Protein AF-A0A820EQ11-F1 (afdb_monomer)

Structure (mmCIF, N/CA/C/O backbone):
data_AF-A0A820EQ11-F1
#
_entry.id   AF-A0A820EQ11-F1
#
loop_
_atom_site.group_PDB
_atom_site.id
_atom_site.type_symbol
_atom_site.label_atom_id
_atom_site.label_alt_id
_atom_site.label_comp_id
_atom_site.label_asym_id
_atom_site.label_entity_id
_atom_site.label_seq_id
_atom_site.pdbx_PDB_ins_code
_atom_site.Cartn_x
_atom_site.Cartn_y
_atom_site.Cartn_z
_atom_site.occupancy
_atom_site.B_iso_or_equiv
_atom_site.auth_seq_id
_atom_site.auth_comp_id
_atom_site.auth_asym_id
_atom_site.auth_atom_id
_atom_site.pdbx_PDB_model_num
ATOM 1 N N . MET A 1 1 ? -10.602 -9.225 9.767 1.00 92.38 1 MET A N 1
ATOM 2 C CA . MET A 1 1 ? -10.828 -9.864 8.454 1.00 92.38 1 MET A CA 1
ATOM 3 C C . MET A 1 1 ? -9.727 -9.428 7.514 1.00 92.38 1 MET A C 1
ATOM 5 O O . MET A 1 1 ? -9.417 -8.243 7.499 1.00 92.38 1 MET A O 1
ATOM 9 N N . LYS A 1 2 ? -9.113 -10.368 6.789 1.00 96.00 2 LYS A N 1
ATOM 10 C CA . LYS A 1 2 ? -8.094 -10.039 5.788 1.00 96.00 2 LYS A CA 1
ATOM 11 C C . LYS A 1 2 ? -8.772 -9.541 4.510 1.00 96.00 2 LYS A C 1
ATOM 13 O O . LYS A 1 2 ? -9.774 -10.120 4.098 1.00 96.00 2 LYS A O 1
ATOM 18 N N . VAL A 1 3 ? -8.225 -8.489 3.910 1.00 94.62 3 VAL A N 1
ATOM 19 C CA . VAL A 1 3 ? -8.659 -7.938 2.623 1.00 94.62 3 VAL A CA 1
ATOM 20 C C . VAL A 1 3 ? -7.496 -8.079 1.651 1.00 94.62 3 VAL A C 1
ATOM 22 O O . VAL A 1 3 ? -6.400 -7.607 1.934 1.00 94.62 3 VAL A O 1
ATOM 25 N N . ILE A 1 4 ? -7.727 -8.752 0.526 1.00 96.94 4 ILE A N 1
ATOM 26 C CA . ILE A 1 4 ? -6.750 -8.883 -0.558 1.00 96.94 4 ILE A CA 1
ATOM 27 C C . ILE A 1 4 ? -7.415 -8.582 -1.895 1.00 96.94 4 ILE A C 1
ATOM 29 O O . ILE A 1 4 ? -8.596 -8.874 -2.085 1.00 96.94 4 ILE A O 1
ATOM 33 N N . GLY A 1 5 ? -6.661 -8.017 -2.830 1.00 96.06 5 GLY A N 1
ATOM 34 C CA . GLY A 1 5 ? -7.166 -7.727 -4.166 1.00 96.06 5 GLY A CA 1
ATOM 35 C C . GLY A 1 5 ? -6.059 -7.488 -5.181 1.00 96.06 5 GLY A C 1
ATOM 36 O O . GLY A 1 5 ? -4.935 -7.154 -4.824 1.00 96.06 5 GLY A O 1
ATOM 37 N N . CYS A 1 6 ? -6.401 -7.652 -6.456 1.00 96.50 6 CYS A N 1
ATOM 38 C CA . CYS A 1 6 ? -5.566 -7.283 -7.594 1.00 96.50 6 CYS A CA 1
ATOM 39 C C . CYS A 1 6 ? -6.454 -6.619 -8.653 1.00 96.50 6 CYS A C 1
ATOM 41 O O . CYS A 1 6 ? -7.524 -7.144 -9.001 1.00 96.50 6 CYS A O 1
ATOM 43 N N . ARG A 1 7 ? -6.055 -5.428 -9.097 1.00 95.56 7 ARG A N 1
ATOM 44 C CA . ARG A 1 7 ? -6.808 -4.573 -10.022 1.00 95.56 7 ARG A CA 1
ATOM 45 C C . ARG A 1 7 ? -5.845 -3.711 -10.841 1.00 95.56 7 ARG A C 1
ATOM 47 O O . ARG A 1 7 ? -4.648 -3.673 -10.574 1.00 95.56 7 ARG A O 1
ATOM 54 N N . THR A 1 8 ? -6.399 -3.027 -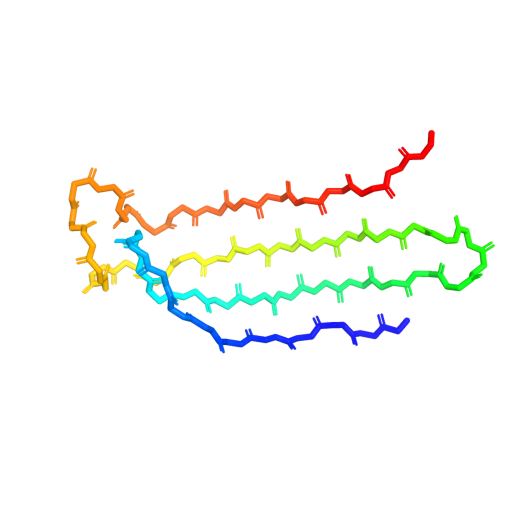11.831 1.00 94.88 8 THR A N 1
ATOM 55 C CA . THR A 1 8 ? -5.686 -2.094 -12.703 1.00 94.88 8 THR A CA 1
ATOM 56 C C . THR A 1 8 ? -6.494 -0.806 -12.789 1.00 94.88 8 THR A C 1
ATOM 58 O O . THR A 1 8 ? -7.725 -0.863 -12.828 1.00 94.88 8 THR A O 1
ATOM 61 N N . ASP A 1 9 ? -5.808 0.328 -12.800 1.00 92.31 9 ASP A N 1
ATOM 62 C CA . ASP A 1 9 ? -6.361 1.652 -13.088 1.00 92.31 9 ASP A CA 1
ATOM 63 C C . ASP A 1 9 ? -5.489 2.394 -14.119 1.00 92.31 9 ASP A C 1
ATOM 65 O O . ASP A 1 9 ? -4.674 1.782 -14.814 1.00 92.31 9 ASP A O 1
ATOM 69 N N . ASP A 1 10 ? -5.715 3.698 -14.256 1.00 88.19 10 ASP A N 1
ATOM 70 C CA . ASP A 1 10 ? -4.980 4.614 -15.128 1.00 88.19 10 ASP A CA 1
ATOM 71 C C . ASP A 1 10 ? -3.489 4.723 -14.775 1.00 88.19 10 ASP A C 1
ATOM 73 O O . ASP A 1 10 ? -2.649 4.796 -15.676 1.00 88.19 10 ASP A O 1
ATOM 77 N N . VAL A 1 11 ? -3.147 4.644 -13.486 1.00 92.38 11 VAL A N 1
ATOM 78 C CA . VAL A 1 11 ? -1.755 4.608 -13.024 1.00 92.38 11 VAL A CA 1
ATOM 79 C C . VAL A 1 11 ? -1.125 3.258 -13.367 1.00 92.38 11 VAL A C 1
ATOM 81 O O . VAL A 1 11 ? -0.049 3.217 -13.962 1.00 92.38 11 VAL A O 1
ATOM 84 N N . GLY A 1 12 ? -1.783 2.139 -13.055 1.00 94.88 12 GLY A N 1
ATOM 85 C CA . GLY A 1 12 ? -1.339 0.814 -13.486 1.00 94.88 12 GLY A CA 1
ATOM 86 C C . GLY A 1 12 ? -1.921 -0.351 -12.697 1.00 94.88 12 GLY A C 1
ATOM 87 O O . GLY A 1 12 ? -2.938 -0.247 -12.018 1.00 94.88 12 GLY A O 1
ATOM 88 N N . THR A 1 13 ? -1.280 -1.512 -12.806 1.00 96.50 13 THR A N 1
ATOM 89 C CA . THR A 1 13 ? -1.664 -2.711 -12.055 1.00 96.50 13 THR A CA 1
ATOM 90 C C . THR A 1 13 ? -1.178 -2.595 -10.619 1.00 96.50 13 THR A C 1
ATOM 92 O O . THR A 1 13 ? -0.029 -2.230 -10.363 1.00 96.50 13 THR A O 1
ATOM 95 N N . PHE A 1 14 ? -2.042 -2.948 -9.674 1.00 96.56 14 PHE A N 1
ATOM 96 C CA . PHE A 1 14 ? -1.742 -2.904 -8.254 1.00 96.56 14 PHE A CA 1
ATOM 97 C C . PHE A 1 14 ? -2.346 -4.078 -7.494 1.00 96.56 14 PHE A C 1
ATOM 99 O O . PHE A 1 14 ? -3.371 -4.655 -7.871 1.00 96.56 14 PHE A O 1
ATOM 106 N N . THR A 1 15 ? -1.731 -4.379 -6.357 1.00 97.44 15 THR A N 1
ATOM 107 C CA . THR A 1 15 ? -2.287 -5.274 -5.345 1.00 97.44 15 THR A CA 1
ATOM 108 C C . THR A 1 15 ? -2.743 -4.486 -4.127 1.00 97.44 15 THR A C 1
ATOM 110 O O . THR A 1 15 ? -2.236 -3.403 -3.841 1.00 97.44 15 THR A O 1
ATOM 113 N N . ILE A 1 16 ? -3.731 -5.026 -3.420 1.00 97.38 16 ILE A N 1
ATOM 114 C CA . ILE A 1 16 ? -4.175 -4.552 -2.113 1.00 97.38 16 ILE A CA 1
ATOM 115 C C . ILE A 1 16 ? -3.901 -5.670 -1.112 1.00 97.38 16 ILE A C 1
ATOM 117 O O . ILE A 1 16 ? -4.340 -6.799 -1.333 1.00 97.38 16 ILE A O 1
ATOM 121 N 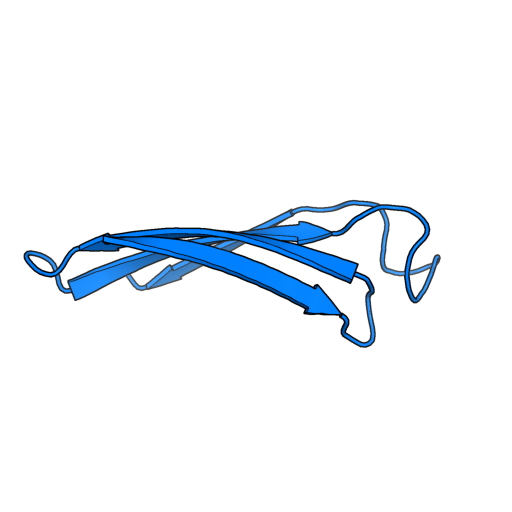N . ASP A 1 17 ? -3.229 -5.346 -0.012 1.00 97.38 17 ASP A N 1
ATOM 122 C CA . ASP A 1 17 ? -3.224 -6.149 1.213 1.00 97.38 17 ASP A CA 1
ATOM 123 C C . ASP A 1 17 ? -3.677 -5.253 2.366 1.00 97.38 17 ASP A C 1
ATOM 125 O O . ASP A 1 17 ? -3.303 -4.083 2.457 1.00 97.38 17 ASP A O 1
ATOM 129 N N . GLY A 1 18 ? -4.545 -5.771 3.221 1.00 95.94 18 GLY A N 1
ATOM 130 C CA . GLY A 1 18 ? -5.036 -5.014 4.348 1.00 95.94 18 GLY A CA 1
ATOM 131 C C . GLY A 1 18 ? -5.871 -5.827 5.312 1.00 95.94 18 GLY A C 1
ATOM 132 O O . GLY A 1 18 ? -6.066 -7.044 5.192 1.00 95.94 18 GLY A O 1
ATOM 133 N N . SER A 1 19 ? -6.399 -5.115 6.298 1.00 95.62 19 SER A N 1
ATOM 134 C CA . SER A 1 19 ? -7.244 -5.699 7.323 1.00 95.62 19 SER A CA 1
ATOM 135 C C . SER A 1 19 ? -8.394 -4.780 7.703 1.00 95.62 19 SER A C 1
ATOM 137 O O . SER A 1 19 ? -8.276 -3.555 7.724 1.00 95.62 19 SER A O 1
ATOM 139 N N . TYR A 1 20 ? -9.519 -5.414 8.015 1.00 94.06 20 TYR A N 1
ATOM 140 C CA . TYR A 1 20 ? -10.691 -4.781 8.596 1.00 94.06 20 TYR A CA 1
ATOM 141 C C . TYR A 1 20 ? -10.956 -5.338 9.995 1.00 94.06 20 TYR A C 1
ATOM 143 O O . TYR A 1 20 ? -10.974 -6.562 10.194 1.00 94.06 20 TYR A O 1
ATOM 151 N N . SER A 1 21 ? -11.187 -4.454 10.961 1.00 93.75 21 SER A N 1
ATOM 152 C CA . SER A 1 21 ? -11.542 -4.803 12.335 1.00 93.75 21 SER A CA 1
ATOM 153 C C . SER A 1 21 ? -13.030 -4.566 12.568 1.00 93.75 21 SER A C 1
ATOM 155 O O . SER A 1 21 ? -13.465 -3.427 12.674 1.00 93.75 21 SER A O 1
ATOM 157 N N . PHE A 1 22 ? -13.812 -5.634 12.744 1.00 92.31 22 PHE A N 1
ATOM 158 C CA . PHE A 1 22 ? -15.228 -5.514 13.131 1.00 92.31 22 PHE A CA 1
ATOM 159 C C . PHE A 1 22 ? -15.418 -4.937 14.540 1.00 92.31 22 PHE A C 1
ATOM 161 O O . PHE A 1 22 ? -16.479 -4.417 14.852 1.00 92.31 22 PHE A O 1
ATOM 168 N N . LYS A 1 23 ? -14.402 -5.029 15.409 1.00 94.12 23 LYS A N 1
ATOM 169 C CA . LYS A 1 23 ? -14.487 -4.504 16.780 1.00 94.12 23 LYS A CA 1
ATOM 170 C C . LYS A 1 23 ? -14.405 -2.983 16.804 1.00 94.12 23 LYS A C 1
ATOM 172 O O . LYS A 1 23 ? -15.146 -2.335 17.530 1.00 94.12 23 LYS A O 1
ATOM 177 N N . THR A 1 24 ? -13.482 -2.430 16.022 1.00 93.38 24 THR A N 1
ATOM 178 C CA . THR A 1 24 ? -13.187 -0.991 16.006 1.00 93.38 24 THR A CA 1
ATOM 179 C C . THR A 1 24 ? -13.747 -0.289 14.772 1.00 93.38 24 THR A C 1
ATOM 181 O 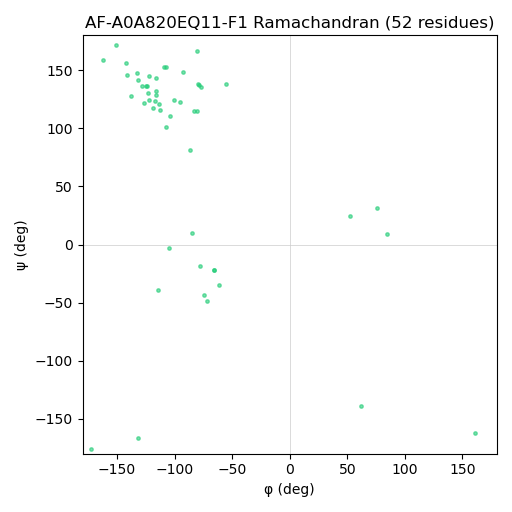O . THR A 1 24 ? -13.628 0.924 14.664 1.00 93.38 24 THR A O 1
ATOM 184 N N . HIS A 1 25 ? -14.357 -1.035 13.844 1.00 91.50 25 HIS A N 1
ATOM 185 C CA . HIS A 1 25 ? -14.827 -0.570 12.533 1.00 91.50 25 HIS A CA 1
ATOM 186 C C . HIS A 1 25 ? -13.756 0.165 11.711 1.00 91.50 25 HIS A C 1
ATOM 188 O O . HIS A 1 25 ? -14.071 0.958 10.830 1.00 91.50 25 HIS A O 1
ATOM 194 N N . GLN A 1 26 ? -12.484 -0.120 11.986 1.00 94.44 26 GLN A N 1
ATOM 195 C CA . GLN A 1 26 ? -11.340 0.478 11.306 1.00 94.44 26 GLN A CA 1
ATOM 196 C C . GLN A 1 26 ? -10.894 -0.387 10.135 1.00 94.44 26 GLN A C 1
ATOM 198 O O . GLN A 1 26 ? -10.965 -1.623 10.184 1.00 94.44 26 GLN A O 1
ATOM 203 N N . ILE A 1 27 ? -10.369 0.277 9.109 1.00 94.94 27 ILE A N 1
ATOM 204 C CA . ILE A 1 27 ? -9.759 -0.371 7.953 1.00 94.94 27 ILE A CA 1
ATOM 205 C C . ILE A 1 27 ? -8.370 0.208 7.703 1.00 94.94 27 ILE A C 1
ATOM 207 O O . ILE A 1 27 ? -8.172 1.422 7.756 1.00 94.94 27 ILE A O 1
ATOM 211 N N . GLY A 1 28 ? -7.418 -0.676 7.423 1.00 95.25 28 GLY A N 1
ATOM 212 C CA . GLY A 1 28 ? -6.099 -0.321 6.918 1.00 95.25 28 GLY A CA 1
ATOM 213 C C . GLY A 1 28 ? -5.825 -1.111 5.648 1.00 95.25 28 GLY A C 1
ATOM 214 O O . GLY A 1 28 ? -5.879 -2.341 5.677 1.00 95.25 28 GLY A O 1
ATOM 215 N N . LEU A 1 29 ? -5.562 -0.408 4.549 1.00 95.94 29 LEU A N 1
ATOM 216 C CA . LEU A 1 29 ? -5.254 -0.977 3.241 1.00 95.94 29 LEU A CA 1
ATOM 217 C C . LEU A 1 29 ? -3.917 -0.430 2.746 1.00 95.94 29 LEU A C 1
ATOM 219 O O . LEU A 1 29 ? -3.679 0.775 2.791 1.00 95.94 29 LEU A O 1
ATOM 223 N N . THR A 1 30 ? -3.086 -1.307 2.203 1.00 96.81 30 THR A N 1
ATOM 224 C CA . THR A 1 30 ? -1.877 -0.949 1.470 1.00 96.81 30 THR A CA 1
ATOM 225 C C . THR A 1 30 ? -2.073 -1.333 0.015 1.00 96.81 30 THR A C 1
ATOM 227 O O . THR A 1 30 ? -2.230 -2.509 -0.315 1.00 96.81 30 THR A O 1
ATOM 230 N N . LYS A 1 31 ? -2.086 -0.322 -0.852 1.00 95.50 31 LYS A N 1
ATOM 231 C CA . LYS A 1 31 ? -2.105 -0.460 -2.305 1.00 95.50 31 LYS A CA 1
ATOM 232 C C . LYS A 1 31 ? -0.672 -0.362 -2.820 1.00 95.50 31 LYS A C 1
ATOM 234 O O . LYS A 1 31 ? -0.019 0.655 -2.601 1.00 95.50 31 LYS A O 1
ATOM 239 N N . THR A 1 32 ? -0.206 -1.379 -3.532 1.00 96.69 32 THR A N 1
ATOM 240 C CA . THR A 1 32 ? 1.150 -1.425 -4.094 1.00 96.69 32 THR A CA 1
ATOM 241 C C . THR A 1 32 ? 1.069 -1.513 -5.604 1.00 96.69 32 THR A C 1
ATOM 243 O O . THR A 1 32 ? 0.552 -2.498 -6.130 1.00 96.69 32 THR A O 1
ATOM 246 N N . TYR A 1 33 ? 1.589 -0.506 -6.306 1.00 96.12 33 TYR A N 1
ATOM 247 C CA . TYR A 1 33 ? 1.654 -0.544 -7.763 1.00 96.12 33 TYR A CA 1
ATOM 248 C C . TYR A 1 33 ? 2.835 -1.381 -8.252 1.00 96.12 33 TYR A C 1
ATOM 250 O O . TYR A 1 33 ? 3.953 -1.293 -7.742 1.00 96.12 33 TYR A O 1
ATOM 258 N N . GLN A 1 34 ? 2.593 -2.180 -9.288 1.00 94.50 34 GLN A N 1
ATOM 259 C CA . GLN A 1 34 ? 3.628 -2.929 -9.982 1.00 94.50 34 GLN A CA 1
ATOM 260 C C . GLN A 1 34 ? 4.309 -2.019 -11.006 1.00 94.50 34 GLN A C 1
ATOM 262 O O . GLN A 1 34 ? 3.692 -1.615 -11.996 1.00 94.50 34 GLN A O 1
ATOM 267 N N . ARG A 1 35 ? 5.596 -1.733 -10.795 1.00 90.81 35 ARG A N 1
ATOM 268 C CA . ARG A 1 35 ? 6.407 -0.929 -11.718 1.00 90.81 35 ARG A CA 1
ATOM 269 C C . ARG A 1 35 ? 6.386 -1.521 -13.132 1.00 90.81 35 ARG A C 1
ATOM 271 O 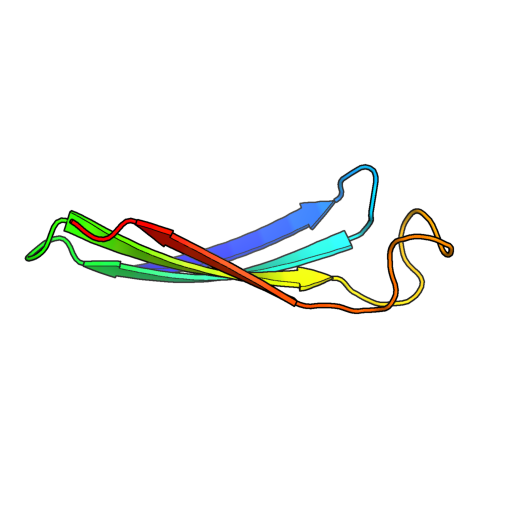O . ARG A 1 35 ? 6.510 -2.733 -13.298 1.00 90.81 35 ARG A O 1
ATOM 278 N N . GLY A 1 36 ? 6.274 -0.656 -14.139 1.00 85.56 36 GLY A N 1
ATOM 279 C CA . GLY A 1 36 ? 6.243 -1.060 -15.551 1.00 85.56 36 GLY A CA 1
ATOM 280 C C . GLY A 1 36 ? 4.862 -1.474 -16.070 1.00 85.56 36 GLY A C 1
ATOM 281 O O . GLY A 1 36 ? 4.768 -1.979 -17.183 1.00 85.56 36 GLY A O 1
ATOM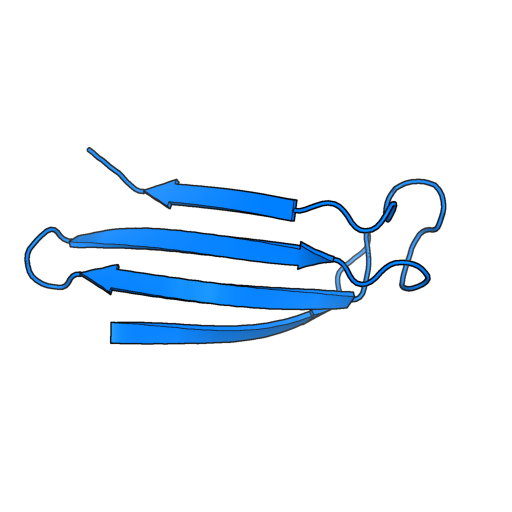 282 N N . SER A 1 37 ? 3.800 -1.255 -15.289 1.00 90.00 37 SER A N 1
ATOM 283 C CA . SER A 1 37 ? 2.409 -1.366 -15.746 1.00 90.00 37 SER A CA 1
ATOM 284 C C . SER A 1 37 ? 1.755 0.016 -15.834 1.00 90.00 37 SER A C 1
ATOM 286 O O . SER A 1 37 ? 2.142 0.919 -15.096 1.00 90.00 37 SER A O 1
ATOM 288 N N . GLY A 1 38 ? 0.761 0.182 -16.711 1.00 87.69 38 GLY A N 1
ATOM 289 C CA . GLY A 1 38 ? 0.051 1.457 -16.876 1.00 87.69 38 GLY A CA 1
ATOM 290 C C . GLY A 1 38 ? 0.957 2.596 -17.347 1.00 87.69 38 GLY A C 1
ATOM 291 O O . GLY A 1 38 ? 1.793 2.388 -18.229 1.00 87.69 38 GLY A O 1
ATOM 292 N N . ASN A 1 39 ? 0.779 3.790 -16.779 1.00 88.50 39 ASN A N 1
ATOM 293 C CA . ASN A 1 39 ? 1.503 4.991 -17.185 1.00 88.50 39 ASN A CA 1
ATOM 294 C C . ASN A 1 39 ? 2.919 5.053 -16.566 1.00 88.50 39 ASN A C 1
ATOM 296 O O . ASN A 1 39 ? 3.050 5.237 -15.352 1.00 88.50 39 ASN A O 1
ATOM 300 N N . PRO A 1 40 ? 4.004 4.990 -17.363 1.00 86.94 40 PRO A N 1
ATOM 301 C CA . PRO A 1 40 ? 5.371 4.997 -16.840 1.00 86.94 40 PRO A CA 1
ATOM 302 C C . PRO A 1 40 ? 5.795 6.303 -16.156 1.00 86.94 40 PRO A C 1
ATOM 304 O O . PRO A 1 40 ? 6.740 6.279 -15.368 1.00 86.94 40 PRO A O 1
ATOM 307 N N . SER A 1 41 ? 5.139 7.435 -16.447 1.00 89.19 41 SER A N 1
ATOM 308 C CA . SER A 1 41 ? 5.457 8.711 -15.790 1.00 89.19 41 SER A CA 1
ATOM 309 C C . SER A 1 41 ? 4.873 8.824 -14.381 1.00 89.19 41 SER A C 1
ATOM 311 O O . SER A 1 41 ? 5.330 9.656 -13.603 1.00 89.19 41 SER A O 1
ATOM 313 N N . GLU A 1 42 ? 3.882 7.996 -14.044 1.00 86.69 42 GLU A N 1
ATOM 314 C CA . GLU A 1 42 ? 3.155 8.040 -12.766 1.00 86.69 42 GLU A CA 1
ATOM 315 C C . GLU A 1 42 ? 3.411 6.776 -11.930 1.00 86.69 42 GLU A C 1
ATOM 317 O O . GLU A 1 42 ? 3.621 6.839 -10.714 1.00 86.69 42 GLU A O 1
ATOM 322 N N . ASN A 1 43 ? 3.480 5.608 -12.574 1.00 89.94 43 ASN A N 1
ATOM 323 C CA . ASN A 1 43 ? 3.728 4.335 -11.912 1.00 89.94 43 ASN A CA 1
ATOM 324 C C . ASN A 1 43 ? 5.220 4.036 -11.740 1.00 89.94 43 ASN A C 1
ATOM 326 O O . ASN A 1 43 ? 5.843 3.232 -12.442 1.00 89.94 43 ASN A O 1
ATOM 330 N N . LEU A 1 44 ? 5.774 4.648 -10.700 1.00 88.75 44 LEU A N 1
ATOM 331 C CA . LEU A 1 44 ? 7.143 4.417 -10.245 1.00 88.75 44 LEU A CA 1
ATOM 332 C C . LEU A 1 44 ? 7.277 3.210 -9.292 1.00 88.75 44 LEU A C 1
ATOM 334 O O . LEU A 1 44 ? 8.341 3.015 -8.707 1.00 88.75 44 LEU A O 1
ATOM 338 N N . GLY A 1 45 ? 6.228 2.389 -9.140 1.00 89.75 45 GLY A N 1
ATOM 339 C CA . GLY A 1 45 ? 6.188 1.280 -8.177 1.00 89.75 45 GLY A CA 1
ATOM 340 C C . GLY A 1 45 ? 5.965 1.727 -6.728 1.00 89.75 45 GLY A C 1
ATOM 341 O O . GLY A 1 45 ? 6.502 1.127 -5.798 1.00 89.75 45 GLY A O 1
ATOM 342 N N . HIS A 1 46 ? 5.236 2.826 -6.536 1.00 91.38 46 HIS A N 1
ATOM 343 C CA . HIS A 1 46 ? 4.992 3.416 -5.224 1.00 91.38 46 HIS A CA 1
ATOM 344 C C . HIS A 1 46 ? 3.869 2.692 -4.460 1.00 91.38 46 HIS A C 1
ATOM 346 O O . HIS A 1 46 ? 3.107 1.895 -5.016 1.00 91.38 46 HIS A O 1
ATOM 352 N N . GLN A 1 47 ? 3.777 2.987 -3.164 1.00 95.25 47 GLN A N 1
ATOM 353 C CA . GLN A 1 47 ? 2.760 2.444 -2.268 1.00 95.25 47 GLN A CA 1
ATOM 354 C C . GLN A 1 47 ? 1.860 3.557 -1.744 1.00 95.25 47 GLN A C 1
ATOM 356 O O . GLN A 1 47 ? 2.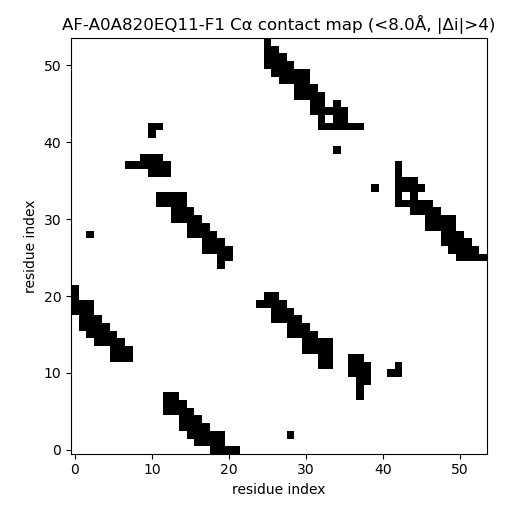326 4.658 -1.452 1.00 95.25 47 GLN A O 1
ATOM 361 N N . VAL A 1 48 ? 0.576 3.245 -1.602 1.00 93.12 48 VAL A N 1
ATOM 362 C CA . VAL A 1 48 ? -0.431 4.128 -1.015 1.00 93.12 48 VAL A CA 1
ATOM 363 C C . VAL A 1 48 ? -1.065 3.411 0.168 1.00 93.12 48 VAL A C 1
ATOM 365 O O . VAL A 1 48 ? -1.606 2.315 0.024 1.00 93.12 48 VAL A O 1
ATOM 368 N N . THR A 1 49 ? -1.020 4.044 1.336 1.00 94.19 49 THR A N 1
ATOM 369 C CA . THR A 1 49 ? -1.688 3.549 2.540 1.00 94.19 49 THR A CA 1
ATOM 370 C C . THR A 1 49 ? -2.991 4.306 2.733 1.00 94.19 49 THR A C 1
ATOM 372 O O . THR A 1 49 ? -2.997 5.533 2.801 1.00 94.19 49 THR A O 1
ATOM 375 N N . ILE A 1 50 ? -4.094 3.571 2.834 1.00 91.88 50 ILE A N 1
ATOM 376 C CA . ILE A 1 50 ? -5.424 4.110 3.102 1.00 91.88 50 ILE A CA 1
ATOM 377 C C . ILE A 1 50 ? -5.841 3.612 4.477 1.00 91.88 50 ILE A C 1
ATOM 379 O O . ILE A 1 50 ? -5.925 2.406 4.717 1.00 91.88 50 ILE A O 1
ATOM 383 N N . GLN A 1 51 ? -6.105 4.547 5.380 1.00 92.69 51 GLN A N 1
ATOM 384 C CA . GLN A 1 51 ? -6.591 4.263 6.720 1.00 92.69 51 GLN A CA 1
ATOM 385 C C . GLN A 1 51 ? -7.901 5.005 6.932 1.00 92.69 51 GLN A C 1
ATOM 387 O O . GLN A 1 51 ? -7.987 6.203 6.671 1.00 92.69 51 GLN A O 1
ATOM 392 N N . LEU A 1 52 ? -8.913 4.287 7.410 1.00 87.81 52 LEU A N 1
ATOM 393 C CA . LEU A 1 52 ? -10.105 4.908 7.970 1.00 87.81 52 LEU A CA 1
ATOM 394 C C . LEU A 1 52 ? -10.039 4.701 9.482 1.00 87.81 52 LEU A C 1
ATOM 396 O O . LEU A 1 52 ? -10.291 3.603 9.990 1.00 87.81 52 LEU A O 1
ATOM 400 N N . THR A 1 53 ? -9.625 5.754 10.176 1.00 81.12 53 THR A N 1
ATOM 401 C CA . THR A 1 53 ? -9.575 5.850 11.636 1.00 81.12 53 THR A CA 1
ATOM 402 C C . THR A 1 53 ? -10.417 7.041 12.074 1.00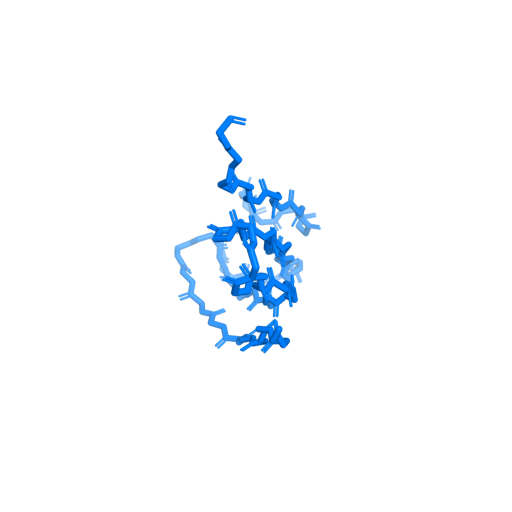 81.12 53 THR A C 1
ATOM 404 O O . THR A 1 53 ? -10.473 8.041 11.360 1.00 81.12 53 THR A O 1
ATOM 407 N N . TRP A 1 54 ? -11.071 6.912 13.226 1.00 63.28 54 TRP A N 1
ATOM 408 C CA . TRP A 1 54 ? -11.735 8.016 13.918 1.00 63.28 54 TRP A CA 1
ATOM 409 C C . TRP A 1 54 ? -10.736 8.753 14.802 1.00 63.28 54 TRP A C 1
ATOM 411 O O . TRP A 1 54 ? -9.866 8.050 15.372 1.00 63.28 54 TRP A O 1
#

pLDDT: mean 92.43, std 5.35, range [63.28, 97.44]

Foldseek 3D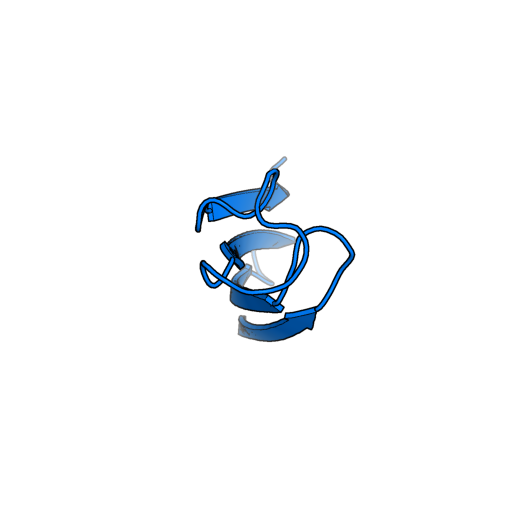i:
DWDWDWDADQLFTWIKTWDADPVQRKIKIKIWADAPGHDNVRPPRDIDIDIDHD

Mean predicted aligned error: 3.54 Å

Solvent-accessible surface area (backbone atoms only — not comparable to full-atom values): 3050 Å² total; per-residue (Å²): 87,83,44,74,49,76,53,69,57,80,49,23,38,32,38,38,48,35,40,39,38,86,88,76,72,31,38,42,38,39,38,38,38,46,59,84,28,64,35,72,93,71,24,78,41,56,75,48,79,49,72,53,76,135

Sequence (54 aa):
MKVIGCRTDDVGTFTIDGSYSFKTHQIGLTKTYQRGSGNPSENLGHQVTIQLTW

Radius of gyration: 12.71 Å; Cα contacts (8 Å, |Δi|>4): 121; chains: 1; bounding box: 22×19×34 Å

Secondary structure (DSSP, 8-state):
-EEEEEEE-SS-EEEEEEEEETTTTEEEEEEEE-TTSS-TTT-SS-EEEEEE--

Nearest PDB structures (foldseek):
  2bz1-asse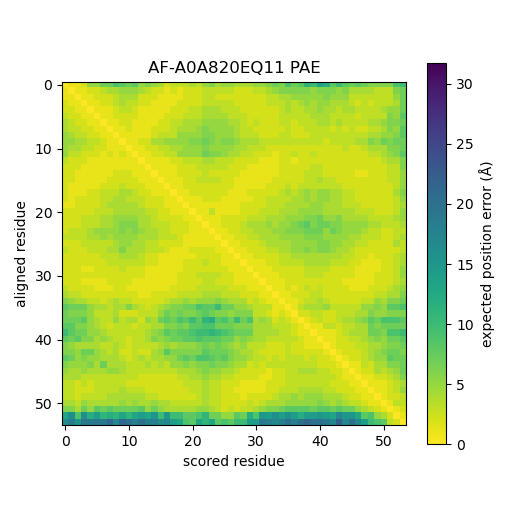mbly1_A-2  TM=5.906E-01  e=2.928E+00  Escherichia coli
  1f1d-assembly1_A-2  TM=4.906E-01  e=6.112E+00  Saccharomyces cerevisiae
  7xzi-assembly1_4  TM=4.181E-01  e=7.243E+00  Chlamydomonas reinhardtii

Organism: NCBI:txid392033